Protein AF-A0A1L3ZAF6-F1 (afdb_monomer_lite)

pLDDT: mean 76.24, std 17.94, range [39.22, 94.19]

InterPro domains:
  IPR000160 GGDEF domain [PF00990] (23-71)
  IPR000160 GGDEF domain [PS50887] (1-77)
  IPR029787 Nucleotide cyclase [SSF55073] (19-73)
  IPR043128 Reverse transcriptase/Diguanylate cyclase domain [G3DSA:3.30.70.270] (8-83)
  IPR050469 Diguanylate cyclase Dgc-like, bacteria [PTHR45138] (33-79)

Sequence (84 aa):
MVVTALRPLRKQGRLELEKYLGQPIVTASGVFYATVSIGVAIRRPTDGSFDTVFSNADRALYRAKESGRNRVGIDEETRSRGKD

Radius of gyration: 14.47 Å; chains: 1; bounding box: 44×25×35 Å

Foldseek 3Di:
DDEDADEDDPLPPPPDPLVPAFDWDQDPVGIDTDGAQWFYEYDDPPQPDPVSRRVQSVVQSVVCVVVPTRDYGYRPVRVVVSPD

Structure (mmCIF, N/CA/C/O backbone):
data_AF-A0A1L3ZAF6-F1
#
_entry.id   AF-A0A1L3ZAF6-F1
#
loop_
_atom_site.group_PDB
_atom_site.id
_atom_site.type_symbol
_atom_site.label_atom_id
_atom_site.label_alt_id
_atom_site.label_comp_id
_atom_site.label_asym_id
_atom_site.label_entity_id
_atom_site.label_seq_id
_atom_site.pdbx_PDB_ins_code
_atom_site.Cartn_x
_atom_site.Cartn_y
_atom_site.Cartn_z
_atom_site.occupancy
_atom_site.B_iso_or_equiv
_atom_site.auth_seq_id
_atom_site.auth_comp_id
_atom_site.auth_asym_id
_atom_site.auth_atom_id
_atom_site.pdbx_PDB_model_num
ATOM 1 N N . MET A 1 1 ? -7.557 -1.809 0.722 1.00 45.97 1 MET A N 1
ATOM 2 C CA . MET A 1 1 ? -6.510 -1.996 -0.303 1.00 45.97 1 MET A CA 1
ATOM 3 C C . MET A 1 1 ? -6.560 -0.774 -1.191 1.00 45.97 1 MET A C 1
ATOM 5 O O . MET A 1 1 ? -7.560 -0.601 -1.867 1.00 45.97 1 MET A O 1
ATOM 9 N N . VAL A 1 2 ? -5.566 0.108 -1.106 1.00 50.16 2 VAL A N 1
ATOM 10 C CA . VAL A 1 2 ? -5.468 1.279 -1.987 1.00 50.16 2 VAL A CA 1
ATOM 11 C C . VAL A 1 2 ? -4.156 1.131 -2.745 1.00 50.16 2 VAL A C 1
ATOM 13 O O . VAL A 1 2 ? -3.091 1.105 -2.129 1.00 50.16 2 VAL A O 1
ATOM 16 N N . VAL A 1 3 ? -4.252 0.943 -4.060 1.00 49.28 3 VAL A N 1
ATOM 17 C CA . VAL A 1 3 ? -3.108 0.892 -4.975 1.00 49.28 3 VAL A CA 1
ATOM 18 C C . VAL A 1 3 ? -3.124 2.204 -5.740 1.00 49.28 3 VAL A C 1
ATOM 20 O O . VAL A 1 3 ? -4.063 2.472 -6.484 1.00 49.28 3 VAL A O 1
ATOM 23 N N . THR A 1 4 ? -2.105 3.031 -5.532 1.00 48.47 4 THR A N 1
ATOM 24 C CA . THR A 1 4 ? -2.010 4.340 -6.178 1.00 48.47 4 THR A CA 1
ATOM 25 C C . THR A 1 4 ? -0.715 4.397 -6.976 1.00 48.47 4 THR A C 1
ATOM 27 O O . THR A 1 4 ? 0.375 4.445 -6.408 1.00 48.47 4 THR A O 1
ATOM 30 N N . ALA A 1 5 ? -0.832 4.401 -8.305 1.00 42.00 5 ALA A N 1
ATOM 31 C CA . ALA A 1 5 ? 0.272 4.683 -9.215 1.00 42.00 5 ALA A CA 1
ATOM 32 C C . ALA A 1 5 ? 0.347 6.201 -9.435 1.00 42.00 5 ALA A C 1
ATOM 34 O O . ALA A 1 5 ? -0.493 6.785 -10.122 1.00 42.00 5 ALA A O 1
ATOM 35 N N . LEU A 1 6 ? 1.330 6.863 -8.822 1.00 43.91 6 LEU A N 1
ATOM 36 C CA . LEU A 1 6 ? 1.524 8.302 -9.002 1.00 43.91 6 LEU A CA 1
ATOM 37 C C . LEU A 1 6 ? 2.348 8.563 -10.271 1.00 43.91 6 LEU A C 1
ATOM 39 O O . LEU A 1 6 ? 3.434 8.012 -10.454 1.00 43.91 6 LEU A O 1
ATOM 43 N N . ARG A 1 7 ? 1.856 9.461 -11.135 1.00 40.44 7 ARG A N 1
ATOM 44 C CA . ARG A 1 7 ? 2.713 10.195 -12.085 1.00 40.44 7 ARG A CA 1
ATOM 45 C C . ARG A 1 7 ? 3.705 11.050 -11.280 1.00 40.44 7 ARG A C 1
ATOM 47 O O . ARG A 1 7 ? 3.380 11.391 -10.142 1.00 40.44 7 ARG A O 1
ATOM 54 N N . PRO A 1 8 ? 4.889 11.405 -11.814 1.00 39.22 8 PRO A N 1
ATOM 55 C CA . PRO A 1 8 ? 5.899 12.130 -11.047 1.00 39.22 8 PRO A CA 1
ATOM 56 C C . PRO A 1 8 ? 5.375 13.518 -10.652 1.00 39.22 8 PRO A C 1
ATOM 58 O O . PRO A 1 8 ? 5.463 14.482 -11.407 1.00 39.22 8 PRO A O 1
ATOM 61 N N . LEU A 1 9 ? 4.804 13.611 -9.454 1.00 40.16 9 LEU A N 1
ATOM 62 C CA . LEU A 1 9 ? 4.522 14.861 -8.770 1.00 40.16 9 LEU A CA 1
ATOM 63 C C . LEU A 1 9 ? 5.821 15.294 -8.092 1.00 40.16 9 LEU A C 1
ATOM 65 O O . LEU A 1 9 ? 6.417 14.558 -7.306 1.00 40.16 9 LEU A O 1
ATOM 69 N N . ARG A 1 10 ? 6.279 16.487 -8.466 1.00 42.34 10 ARG A N 1
ATOM 70 C CA . ARG A 1 10 ? 7.488 17.156 -7.977 1.00 42.34 10 ARG A CA 1
ATOM 71 C C . ARG A 1 10 ? 7.574 17.053 -6.444 1.00 42.34 10 ARG A C 1
ATOM 73 O O . ARG A 1 10 ? 6.652 17.495 -5.776 1.00 42.34 10 ARG A O 1
ATOM 80 N N . LYS A 1 11 ? 8.658 16.445 -5.935 1.00 39.31 11 LYS A N 1
ATOM 81 C CA . LYS A 1 11 ? 9.261 16.432 -4.572 1.00 39.31 11 LYS A CA 1
ATOM 82 C C . LYS A 1 11 ? 8.376 16.507 -3.292 1.00 39.31 11 LYS A C 1
ATOM 84 O O . LYS A 1 11 ? 8.934 16.548 -2.203 1.00 39.31 11 LYS A O 1
ATOM 89 N N . GLN A 1 12 ? 7.044 16.431 -3.351 1.00 43.69 12 GLN A N 1
ATOM 90 C CA . GLN A 1 12 ? 6.161 16.776 -2.218 1.00 43.69 12 GLN A CA 1
ATOM 91 C C . GLN A 1 12 ? 4.974 15.811 -2.018 1.00 43.69 12 GLN A C 1
ATOM 93 O O . GLN A 1 12 ? 3.976 16.164 -1.407 1.00 43.69 12 GLN A O 1
ATOM 98 N N . GLY A 1 13 ? 5.057 14.576 -2.527 1.00 46.84 13 GLY A N 1
ATOM 99 C CA . GLY A 1 13 ? 3.962 13.592 -2.435 1.00 46.84 13 GLY A CA 1
ATOM 100 C C . GLY A 1 13 ? 3.991 12.670 -1.209 1.00 46.84 13 GLY A C 1
ATOM 101 O O . GLY A 1 13 ? 3.074 11.876 -1.025 1.00 46.84 13 GLY A O 1
ATOM 102 N N . ARG A 1 14 ? 5.046 12.724 -0.382 1.00 52.84 14 ARG A N 1
ATOM 103 C CA . ARG A 1 14 ? 5.278 11.716 0.669 1.00 52.84 14 ARG A CA 1
ATOM 104 C C . ARG A 1 14 ? 4.482 11.933 1.967 1.00 52.84 14 ARG A C 1
ATOM 106 O O . ARG A 1 14 ? 4.503 11.027 2.786 1.00 52.84 14 ARG A O 1
ATOM 113 N N . LEU A 1 15 ? 3.816 13.079 2.169 1.00 52.34 15 LEU A N 1
ATOM 114 C CA . LEU A 1 15 ? 3.315 13.484 3.498 1.00 52.34 15 LEU A CA 1
ATOM 115 C C . LEU A 1 15 ? 1.791 13.472 3.725 1.00 52.34 15 LEU A C 1
ATOM 117 O O . LEU A 1 15 ? 1.381 13.415 4.877 1.00 52.34 15 LEU A O 1
ATOM 121 N N . GLU A 1 16 ? 0.931 13.474 2.704 1.00 62.53 16 GLU A N 1
ATOM 122 C CA . GLU A 1 16 ? -0.516 13.636 2.972 1.00 62.53 16 GLU A CA 1
ATOM 123 C C . GLU A 1 16 ? -1.251 12.324 3.279 1.00 62.53 16 GLU A C 1
ATOM 125 O O . GLU A 1 16 ? -2.263 12.327 3.973 1.00 62.53 16 GLU A O 1
ATOM 130 N N . LEU A 1 17 ? -0.764 11.180 2.786 1.00 63.81 17 LEU A N 1
ATOM 131 C CA . LEU A 1 17 ? -1.485 9.908 2.937 1.00 63.81 17 LEU A CA 1
ATOM 132 C C . LEU A 1 17 ? -1.435 9.358 4.367 1.00 63.81 17 LEU A C 1
ATOM 134 O O . LEU A 1 17 ? -2.388 8.714 4.803 1.00 63.81 17 LEU A O 1
ATOM 138 N N . GLU A 1 18 ? -0.362 9.638 5.110 1.00 68.94 18 GLU A N 1
ATOM 139 C CA . GLU A 1 18 ? -0.211 9.189 6.500 1.00 68.94 18 GLU A CA 1
ATOM 140 C C . GLU A 1 18 ? -1.256 9.820 7.427 1.00 68.94 18 GLU A C 1
ATOM 142 O O . GLU A 1 18 ? -1.715 9.176 8.367 1.00 68.94 18 GLU A O 1
ATOM 147 N N . LYS A 1 19 ? -1.719 11.034 7.106 1.00 67.00 19 LYS A N 1
ATOM 148 C CA . LYS A 1 19 ? -2.752 11.764 7.854 1.00 67.00 19 LYS A CA 1
ATOM 149 C C . LYS A 1 19 ? -4.067 10.990 7.991 1.00 67.00 19 LYS A C 1
ATOM 151 O O . LYS A 1 19 ? -4.797 11.165 8.967 1.00 67.00 19 LYS A O 1
ATOM 156 N N . TYR A 1 20 ? -4.374 10.146 7.011 1.00 69.25 20 TYR A N 1
ATOM 157 C CA . TYR A 1 20 ? -5.627 9.395 6.947 1.00 69.25 20 TYR A CA 1
ATOM 158 C C . TYR A 1 20 ? -5.532 8.006 7.593 1.00 69.25 20 TYR A C 1
ATOM 160 O O . TYR A 1 20 ? -6.535 7.299 7.688 1.00 69.25 20 TYR A O 1
ATOM 168 N N . LEU A 1 21 ? -4.347 7.600 8.053 1.00 72.94 21 LEU A N 1
ATOM 169 C CA . LEU A 1 21 ? -4.134 6.305 8.689 1.00 72.94 21 LEU A CA 1
ATOM 170 C C . LEU A 1 21 ? -4.711 6.302 10.110 1.00 72.94 21 LEU A C 1
ATOM 172 O O . LEU A 1 21 ? -4.321 7.105 10.951 1.00 72.94 21 LEU A O 1
ATOM 176 N N . GLY A 1 22 ? -5.633 5.376 10.387 1.00 71.88 22 GLY A N 1
ATOM 177 C CA . GLY A 1 22 ? -6.244 5.215 11.712 1.00 71.88 22 GLY A CA 1
ATOM 178 C C . GLY A 1 22 ? -7.326 6.242 12.065 1.00 71.88 22 GLY A C 1
ATOM 179 O O . GLY A 1 22 ? -7.744 6.298 13.220 1.00 71.88 22 GLY A O 1
ATOM 180 N N . GLN A 1 23 ? -7.797 7.036 11.098 1.00 80.25 23 GLN A N 1
ATOM 181 C CA . GLN A 1 23 ? -8.927 7.941 11.315 1.00 80.25 23 GLN A CA 1
ATOM 182 C C . GLN A 1 23 ? -10.230 7.151 11.558 1.00 80.25 23 GLN A C 1
ATOM 184 O O . GLN A 1 23 ? -10.445 6.114 10.918 1.00 80.25 23 GLN A O 1
ATOM 189 N N . PRO A 1 24 ? -11.109 7.622 12.462 1.00 83.19 24 PRO A N 1
ATOM 190 C CA . PRO A 1 24 ? -12.401 6.994 12.701 1.00 83.19 24 PRO A CA 1
ATOM 191 C C . PRO A 1 24 ? -13.303 7.110 11.470 1.00 83.19 24 PRO A C 1
ATOM 193 O O . PRO A 1 24 ? -13.392 8.164 10.839 1.00 83.19 24 PRO A O 1
ATOM 196 N N . ILE A 1 25 ? -14.020 6.032 11.162 1.00 84.56 25 ILE A N 1
ATOM 197 C CA . ILE A 1 25 ? -15.052 6.017 10.128 1.00 84.56 25 ILE A CA 1
ATOM 198 C C . ILE A 1 25 ? -16.395 6.196 10.827 1.00 84.56 25 ILE A C 1
ATOM 200 O O . ILE A 1 25 ? -16.845 5.324 11.574 1.00 84.56 25 ILE A O 1
ATOM 204 N N . VAL A 1 26 ? -17.014 7.354 10.601 1.00 89.81 26 VAL A N 1
ATOM 205 C CA . VAL A 1 26 ? -18.318 7.707 11.167 1.00 89.81 26 VAL A CA 1
ATOM 206 C C . VAL A 1 26 ? -19.416 7.234 10.220 1.00 89.81 26 VAL A C 1
ATOM 208 O O . VAL A 1 26 ? -19.419 7.580 9.040 1.00 89.81 26 VAL A O 1
ATOM 211 N N . THR A 1 27 ? -20.358 6.451 10.739 1.00 89.62 27 THR A N 1
ATOM 212 C CA . THR A 1 27 ? -21.528 5.958 10.000 1.00 89.62 27 THR A CA 1
ATOM 213 C C . THR A 1 27 ? -22.807 6.195 10.795 1.00 89.62 27 THR A C 1
ATOM 215 O O . THR A 1 27 ? -22.755 6.476 11.992 1.00 89.62 27 THR A O 1
ATOM 218 N N . ALA A 1 28 ? -23.967 6.021 10.155 1.00 93.06 28 ALA A N 1
ATOM 219 C CA . ALA A 1 28 ? -25.262 6.079 10.836 1.00 93.06 28 ALA A CA 1
ATOM 220 C C . ALA A 1 28 ? -25.388 5.052 11.982 1.00 93.06 28 ALA A C 1
ATOM 222 O O . ALA A 1 28 ? -26.112 5.291 12.943 1.00 93.06 28 ALA A O 1
ATOM 223 N N . SER A 1 29 ? -24.654 3.939 11.902 1.00 93.00 29 SER A N 1
ATOM 224 C CA . SER A 1 29 ? -24.666 2.857 12.894 1.00 93.00 29 SER A CA 1
ATOM 225 C C . SER A 1 29 ? -23.591 3.005 13.979 1.00 93.00 29 SER A C 1
ATOM 227 O O . SER A 1 29 ? -23.453 2.119 14.820 1.00 93.00 29 SER A O 1
ATOM 229 N N . GLY A 1 30 ? -22.810 4.092 13.961 1.00 88.00 30 GLY A N 1
ATOM 230 C CA . GLY A 1 30 ? -21.744 4.360 14.927 1.00 88.00 30 GLY A CA 1
ATOM 231 C C . GLY A 1 30 ? -20.362 4.538 14.297 1.00 88.00 30 GLY A C 1
ATOM 232 O O . GLY A 1 30 ? -20.214 4.680 13.078 1.00 88.00 30 GLY A O 1
ATOM 233 N N . VAL A 1 31 ? -19.343 4.560 15.159 1.00 90.12 31 VAL A N 1
ATOM 234 C CA . VAL A 1 31 ? -17.940 4.789 14.788 1.00 90.12 31 VAL A CA 1
ATOM 235 C C . VAL A 1 31 ? -17.170 3.477 14.825 1.00 90.12 31 VAL A C 1
ATOM 237 O O . VAL A 1 31 ? -17.234 2.749 15.814 1.00 90.12 31 VAL A O 1
ATOM 240 N N . PHE A 1 32 ? -16.394 3.199 13.780 1.00 85.06 32 PHE A N 1
ATOM 241 C CA . PHE A 1 32 ? -15.435 2.098 13.789 1.00 85.06 32 PHE A CA 1
ATOM 242 C C . PHE A 1 32 ? -14.074 2.534 13.251 1.00 85.06 32 PHE A C 1
ATOM 244 O O . PHE A 1 32 ? -13.950 3.510 12.511 1.00 85.06 32 PHE A O 1
ATOM 251 N N . TYR A 1 33 ? -13.040 1.792 13.636 1.00 80.8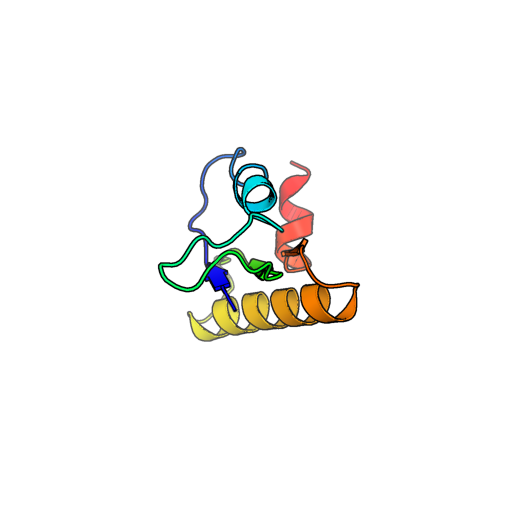1 33 TYR A N 1
ATOM 252 C CA . TYR A 1 33 ? -11.663 2.050 13.237 1.00 80.81 33 TYR A CA 1
ATOM 253 C C . TYR A 1 33 ? -11.210 0.994 12.238 1.00 80.81 33 TYR A C 1
ATOM 255 O O . TYR A 1 33 ? -11.375 -0.206 12.461 1.00 80.81 33 TYR A O 1
ATOM 263 N N . ALA A 1 34 ? -10.609 1.446 11.142 1.00 80.38 34 ALA A N 1
ATOM 264 C CA . ALA A 1 34 ? -9.992 0.586 10.146 1.00 80.38 34 ALA A CA 1
ATOM 265 C C . ALA A 1 34 ? -8.535 0.998 9.933 1.00 80.38 34 ALA A C 1
ATOM 267 O O . ALA A 1 34 ? -8.161 2.158 10.098 1.00 80.38 34 ALA A O 1
ATOM 268 N N . THR A 1 35 ? -7.707 0.034 9.536 1.00 80.69 35 THR A N 1
ATOM 269 C CA . THR A 1 35 ? -6.326 0.308 9.127 1.00 80.69 35 THR A CA 1
ATOM 270 C C . THR A 1 35 ? -6.217 0.275 7.613 1.00 80.69 35 THR A C 1
ATOM 272 O O . THR A 1 35 ? -6.908 -0.495 6.941 1.00 80.69 35 THR A O 1
ATOM 275 N N . VAL A 1 36 ? -5.318 1.093 7.066 1.00 82.50 36 VAL A N 1
ATOM 276 C CA . VAL A 1 36 ? -5.035 1.102 5.629 1.00 82.50 36 VAL A CA 1
ATOM 277 C C . VAL A 1 36 ? -3.556 0.816 5.411 1.00 82.50 36 VAL A C 1
ATOM 279 O O . VAL A 1 36 ? -2.684 1.502 5.926 1.00 82.50 36 VAL A O 1
ATOM 282 N N . SER A 1 37 ? -3.260 -0.214 4.626 1.00 85.88 37 SER A N 1
ATOM 283 C CA . SER A 1 37 ? -1.934 -0.396 4.035 1.00 85.88 37 SER A CA 1
ATOM 284 C C . SER A 1 37 ? -1.986 0.072 2.589 1.00 85.88 37 SER A C 1
ATOM 286 O O . SER A 1 37 ? -2.953 -0.232 1.880 1.00 85.88 37 SER A O 1
ATOM 288 N N . ILE A 1 38 ? -0.959 0.806 2.170 1.00 88.56 38 ILE A N 1
ATOM 289 C CA . ILE A 1 38 ? -0.857 1.413 0.840 1.00 88.56 38 ILE A CA 1
ATOM 290 C C . ILE A 1 38 ? 0.445 0.937 0.206 1.00 88.56 38 ILE A C 1
ATOM 292 O O . ILE A 1 38 ? 1.483 0.958 0.861 1.00 88.56 38 ILE A O 1
ATOM 296 N N . GLY A 1 39 ? 0.391 0.513 -1.052 1.00 90.38 39 GLY A N 1
ATOM 297 C CA . GLY A 1 39 ? 1.573 0.213 -1.855 1.00 90.38 39 GLY A CA 1
ATOM 298 C C . GLY A 1 39 ? 1.750 1.249 -2.954 1.00 90.38 39 GLY A C 1
ATOM 299 O O . GLY A 1 39 ? 0.792 1.563 -3.662 1.00 90.38 39 GLY A O 1
ATOM 300 N N . VAL A 1 40 ? 2.960 1.793 -3.078 1.00 89.88 40 VAL A N 1
ATOM 301 C CA . VAL A 1 40 ? 3.292 2.837 -4.053 1.00 89.88 40 VAL A CA 1
ATOM 302 C C . VAL A 1 40 ? 4.460 2.384 -4.919 1.00 89.88 40 VAL A C 1
ATOM 304 O O . VAL A 1 40 ? 5.507 1.985 -4.407 1.00 89.88 40 VAL A O 1
ATOM 307 N N . ALA A 1 41 ? 4.293 2.522 -6.232 1.00 89.31 41 ALA A N 1
ATOM 308 C CA . ALA A 1 41 ? 5.360 2.396 -7.215 1.00 89.31 41 ALA A CA 1
ATOM 309 C C . ALA A 1 41 ? 5.303 3.567 -8.201 1.00 89.31 41 ALA A C 1
ATOM 311 O O . ALA A 1 41 ? 4.225 4.071 -8.531 1.00 89.31 41 ALA A O 1
ATOM 312 N N . ILE A 1 42 ? 6.473 3.999 -8.669 1.00 87.94 42 ILE A N 1
ATOM 313 C CA . ILE A 1 42 ? 6.603 5.010 -9.718 1.00 87.94 42 ILE A CA 1
ATOM 314 C C . ILE A 1 42 ? 6.899 4.311 -11.040 1.00 87.94 42 ILE A C 1
ATOM 316 O O . ILE A 1 42 ? 7.834 3.519 -11.127 1.00 87.94 42 ILE A O 1
ATOM 320 N N . ARG A 1 43 ? 6.141 4.659 -12.088 1.00 86.06 43 ARG A N 1
ATOM 321 C CA . ARG A 1 43 ? 6.428 4.194 -13.448 1.00 86.06 43 ARG A CA 1
ATOM 322 C C . ARG A 1 43 ? 7.787 4.712 -13.914 1.00 86.06 43 ARG A C 1
ATOM 324 O O . ARG A 1 43 ? 8.023 5.921 -13.965 1.00 86.06 43 ARG A O 1
ATOM 331 N N . ARG A 1 44 ? 8.644 3.791 -14.333 1.00 83.31 44 ARG A N 1
ATOM 332 C CA . ARG A 1 44 ? 9.960 4.042 -14.914 1.00 83.31 44 ARG A CA 1
ATOM 333 C C . ARG A 1 44 ? 9.887 4.011 -16.441 1.00 83.31 44 ARG A C 1
ATOM 335 O O . ARG A 1 44 ? 9.039 3.317 -17.000 1.00 83.31 44 ARG A O 1
ATOM 342 N N . PRO A 1 45 ? 10.811 4.700 -17.135 1.00 83.50 45 PRO A N 1
ATOM 343 C CA . PRO A 1 45 ? 10.954 4.568 -18.586 1.00 83.50 45 PRO A CA 1
ATOM 344 C C . PRO A 1 45 ? 11.232 3.128 -19.042 1.00 83.50 45 PRO A C 1
ATOM 346 O O . PRO A 1 45 ? 10.883 2.767 -20.156 1.00 83.50 45 PRO A O 1
ATOM 349 N N . THR A 1 46 ? 11.844 2.320 -18.173 1.00 84.19 46 THR A N 1
ATOM 350 C CA . THR A 1 46 ? 12.176 0.908 -18.407 1.00 84.19 46 THR A CA 1
ATOM 351 C C . THR A 1 46 ? 11.027 -0.053 -18.107 1.00 84.19 46 THR A C 1
ATOM 353 O O . THR A 1 46 ? 11.158 -1.240 -18.385 1.00 84.19 46 THR A O 1
ATOM 356 N N . ASP A 1 47 ? 9.924 0.414 -17.511 1.00 85.38 47 ASP A N 1
ATOM 357 C CA . ASP A 1 47 ? 8.778 -0.456 -17.253 1.00 85.38 47 ASP A CA 1
ATOM 358 C C . ASP A 1 47 ? 8.035 -0.709 -18.571 1.00 85.38 47 ASP A C 1
ATOM 360 O O . ASP A 1 47 ? 7.534 0.224 -19.207 1.00 85.38 47 ASP A O 1
ATOM 364 N N . GLY A 1 48 ? 7.976 -1.980 -18.975 1.00 84.56 48 GLY A N 1
ATOM 365 C 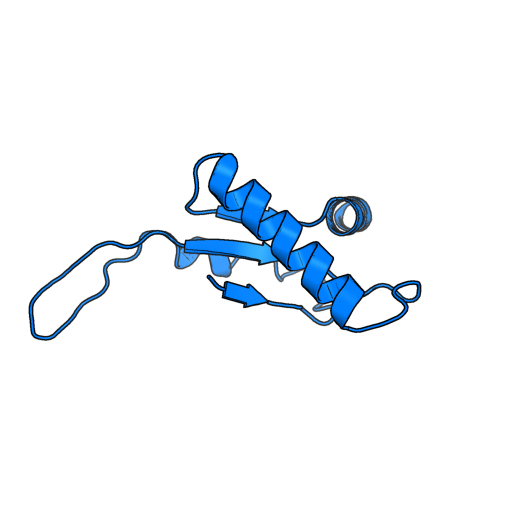CA . GLY A 1 48 ? 7.427 -2.396 -20.268 1.00 84.56 48 GLY A CA 1
ATOM 366 C C . GLY A 1 48 ? 5.909 -2.239 -20.384 1.00 84.56 48 GLY A C 1
ATOM 367 O O . GLY A 1 48 ? 5.397 -2.068 -21.488 1.00 84.56 48 GLY A O 1
ATOM 368 N N . SER A 1 49 ? 5.178 -2.257 -19.265 1.00 89.88 49 SER A N 1
ATOM 369 C CA . SER A 1 49 ? 3.722 -2.095 -19.256 1.00 89.88 49 SER A CA 1
ATOM 370 C C . SER A 1 49 ? 3.195 -1.515 -17.940 1.00 89.88 49 SER A C 1
ATOM 372 O O . SER A 1 49 ? 3.923 -1.347 -16.957 1.00 89.88 49 SER A O 1
ATOM 374 N N . PHE A 1 50 ? 1.896 -1.208 -17.919 1.00 89.19 50 PHE A N 1
ATOM 375 C CA . PHE A 1 50 ? 1.180 -0.855 -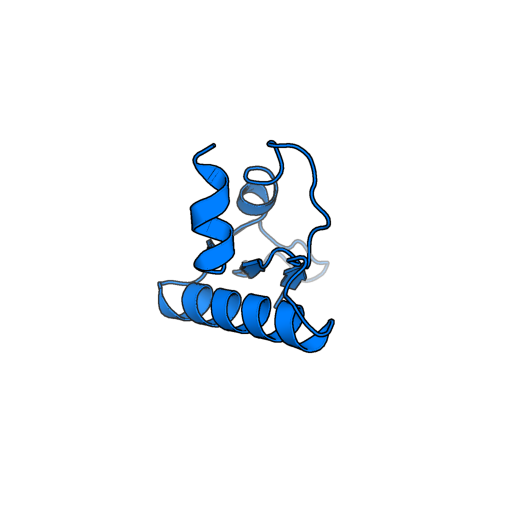16.694 1.00 89.19 50 PHE A CA 1
ATOM 376 C C . PHE A 1 50 ? 1.210 -1.992 -15.663 1.00 89.19 50 PHE A C 1
ATOM 378 O O . PHE A 1 50 ? 1.404 -1.720 -14.479 1.00 89.19 50 PHE A O 1
ATOM 385 N N . ASP A 1 51 ? 1.096 -3.248 -16.105 1.00 92.44 51 ASP A N 1
ATOM 386 C CA . ASP A 1 51 ? 1.078 -4.417 -15.217 1.00 92.44 51 ASP A CA 1
ATOM 387 C C . ASP A 1 51 ? 2.363 -4.532 -14.396 1.00 92.44 51 ASP A C 1
ATOM 389 O O . ASP A 1 51 ? 2.316 -4.892 -13.221 1.00 92.44 51 ASP A O 1
ATOM 393 N N . THR A 1 52 ? 3.510 -4.146 -14.968 1.00 91.06 52 THR A N 1
ATOM 394 C CA . THR A 1 52 ? 4.784 -4.078 -14.236 1.00 91.06 52 THR A CA 1
ATOM 395 C C . THR A 1 52 ? 4.697 -3.106 -13.058 1.00 91.06 52 THR A C 1
ATOM 397 O O . THR A 1 52 ? 5.054 -3.448 -11.931 1.00 91.06 52 THR A O 1
ATOM 400 N N . VAL A 1 53 ? 4.180 -1.899 -13.293 1.00 91.25 53 VAL A N 1
ATOM 401 C CA . VAL A 1 53 ? 4.049 -0.865 -12.254 1.00 91.25 53 VAL A CA 1
ATOM 402 C C . VAL A 1 53 ? 3.015 -1.277 -11.208 1.00 91.25 53 VAL A C 1
ATOM 404 O O . VAL A 1 53 ? 3.239 -1.090 -10.012 1.00 91.25 53 VAL A O 1
ATOM 407 N N . PHE A 1 54 ? 1.902 -1.869 -11.646 1.00 92.62 54 PHE A N 1
ATOM 408 C CA . PHE A 1 54 ? 0.857 -2.373 -10.763 1.00 92.62 54 PHE A CA 1
ATOM 409 C C . PHE A 1 54 ? 1.376 -3.496 -9.857 1.00 92.62 54 PHE A 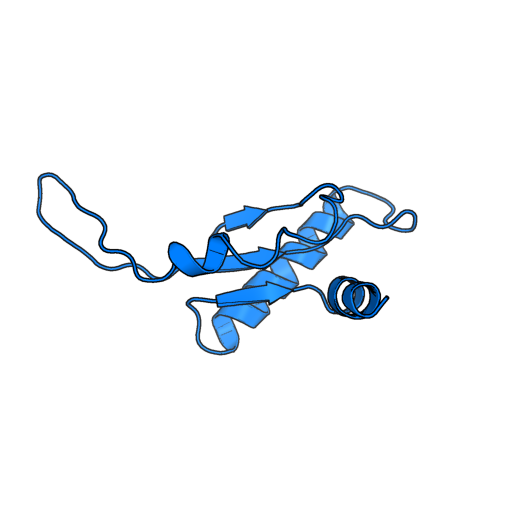C 1
ATOM 411 O O . PHE A 1 54 ? 1.190 -3.434 -8.644 1.00 92.62 54 PHE A O 1
ATOM 418 N N . SER A 1 55 ? 2.103 -4.468 -10.416 1.00 92.81 55 SER A N 1
ATOM 419 C CA . SER A 1 55 ? 2.719 -5.563 -9.657 1.00 92.81 55 SER A CA 1
ATOM 420 C C . SER A 1 55 ? 3.736 -5.053 -8.629 1.00 92.81 55 SER A C 1
ATOM 422 O O . SER A 1 55 ? 3.748 -5.506 -7.484 1.00 92.81 55 SER A O 1
ATOM 424 N N . ASN A 1 56 ? 4.542 -4.047 -8.987 1.00 92.62 56 ASN A N 1
ATOM 425 C CA . ASN A 1 56 ? 5.470 -3.412 -8.049 1.00 92.62 56 ASN A CA 1
ATOM 426 C C . ASN A 1 56 ? 4.730 -2.714 -6.894 1.00 92.62 56 ASN A C 1
ATOM 428 O O . ASN A 1 56 ? 5.122 -2.853 -5.732 1.00 92.62 56 ASN A O 1
ATOM 432 N N . ALA A 1 57 ? 3.638 -2.002 -7.191 1.00 92.62 57 ALA A N 1
ATOM 433 C CA . ALA A 1 57 ? 2.814 -1.364 -6.169 1.00 92.62 57 ALA A CA 1
ATOM 434 C C . ALA A 1 57 ? 2.138 -2.400 -5.254 1.00 92.62 57 ALA A C 1
ATOM 436 O O . ALA A 1 57 ? 2.118 -2.214 -4.038 1.00 92.62 57 ALA A O 1
ATOM 437 N N . ASP A 1 58 ? 1.644 -3.513 -5.800 1.00 93.69 58 ASP A N 1
ATOM 438 C CA . ASP A 1 58 ? 1.031 -4.583 -5.008 1.00 93.69 58 ASP A CA 1
ATOM 439 C C . ASP A 1 58 ? 2.051 -5.296 -4.104 1.00 93.69 58 ASP A C 1
ATOM 441 O O . ASP A 1 58 ? 1.804 -5.502 -2.914 1.00 93.69 58 ASP A O 1
ATOM 445 N N . ARG A 1 59 ? 3.270 -5.553 -4.596 1.00 94.19 59 ARG A N 1
ATOM 446 C CA . ARG A 1 59 ? 4.366 -6.070 -3.760 1.00 94.19 59 ARG A CA 1
ATOM 447 C C . ARG A 1 59 ? 4.702 -5.114 -2.614 1.00 94.19 59 ARG A C 1
ATOM 449 O O . ARG A 1 59 ? 4.887 -5.548 -1.474 1.00 94.19 59 ARG A O 1
ATOM 456 N N . ALA A 1 60 ? 4.749 -3.810 -2.886 1.00 92.75 60 ALA A N 1
ATOM 457 C CA . ALA A 1 60 ? 4.965 -2.797 -1.857 1.00 92.75 60 ALA A CA 1
ATOM 458 C C . ALA A 1 60 ? 3.815 -2.766 -0.828 1.00 92.75 60 ALA A C 1
ATOM 460 O O . ALA A 1 60 ? 4.064 -2.639 0.374 1.00 92.75 60 ALA A O 1
ATOM 461 N N . LEU A 1 61 ? 2.567 -2.955 -1.270 1.00 92.00 61 LEU A N 1
ATOM 462 C CA . LEU A 1 61 ? 1.399 -3.091 -0.396 1.00 92.00 61 LEU A CA 1
ATOM 463 C C . LEU A 1 61 ? 1.515 -4.322 0.508 1.00 92.00 61 LEU A C 1
ATOM 465 O O . LEU A 1 61 ? 1.219 -4.238 1.702 1.00 92.00 61 LEU A O 1
ATOM 469 N N . TYR A 1 62 ? 1.925 -5.460 -0.047 1.00 93.81 62 TYR A N 1
ATOM 470 C CA . TYR A 1 62 ? 2.076 -6.696 0.713 1.00 93.81 62 TYR A CA 1
ATOM 471 C C . TYR A 1 62 ? 3.120 -6.539 1.820 1.00 93.81 62 TYR A C 1
ATOM 473 O O . TYR A 1 62 ? 2.825 -6.793 2.988 1.00 93.81 62 TYR A O 1
ATOM 481 N N . ARG A 1 63 ? 4.277 -5.951 1.496 1.00 91.56 63 ARG A N 1
ATOM 482 C CA . ARG A 1 63 ? 5.307 -5.595 2.485 1.00 91.56 63 ARG A CA 1
ATOM 483 C C . ARG A 1 63 ? 4.775 -4.649 3.566 1.00 91.56 63 ARG A C 1
ATOM 485 O O . ARG A 1 63 ? 5.088 -4.808 4.747 1.00 91.56 63 ARG A O 1
ATOM 492 N N . ALA A 1 64 ? 3.941 -3.674 3.200 1.00 90.06 64 ALA A N 1
ATOM 493 C CA . ALA A 1 64 ? 3.298 -2.780 4.166 1.00 90.06 64 ALA A CA 1
ATOM 494 C C . ALA A 1 64 ? 2.335 -3.523 5.105 1.00 90.06 64 ALA A C 1
ATOM 496 O O . ALA A 1 64 ? 2.225 -3.166 6.278 1.00 90.06 64 ALA A O 1
ATOM 497 N N . LYS A 1 65 ? 1.632 -4.549 4.610 1.00 89.75 65 LYS A N 1
ATOM 498 C CA . LYS A 1 65 ? 0.757 -5.391 5.435 1.00 89.75 65 LYS A CA 1
ATOM 499 C C . LYS A 1 65 ? 1.565 -6.255 6.405 1.00 89.75 65 LYS A C 1
ATOM 501 O O . LYS A 1 65 ? 1.233 -6.286 7.586 1.00 89.75 65 LYS A O 1
ATOM 506 N N . GLU A 1 66 ? 2.615 -6.913 5.925 1.00 93.00 66 GLU A N 1
ATOM 507 C CA . GLU A 1 66 ? 3.426 -7.846 6.720 1.00 93.00 66 GLU A CA 1
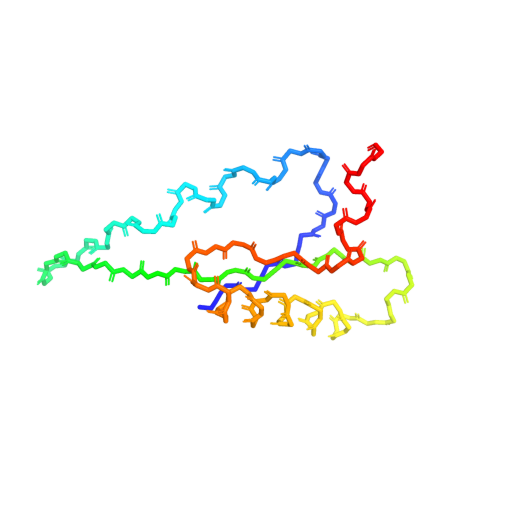ATOM 508 C C . GLU A 1 66 ? 4.283 -7.144 7.776 1.00 93.00 66 GLU A C 1
ATOM 510 O O . GLU A 1 66 ? 4.436 -7.647 8.883 1.00 93.00 66 GLU A O 1
ATOM 515 N N . SER A 1 67 ? 4.773 -5.935 7.493 1.00 88.00 67 SER A N 1
ATOM 516 C CA . SER A 1 67 ? 5.631 -5.182 8.423 1.00 88.00 67 SER A CA 1
ATOM 517 C C . SER A 1 67 ? 4.886 -4.465 9.561 1.00 88.00 67 SER A C 1
ATOM 519 O O . SER A 1 67 ? 5.493 -3.673 10.281 1.00 88.00 67 SER A O 1
ATOM 521 N N . GLY A 1 68 ? 3.587 -4.728 9.743 1.00 84.56 68 GLY A N 1
ATOM 522 C CA . GLY A 1 68 ? 2.789 -4.183 10.851 1.00 84.56 68 GLY A CA 1
ATOM 523 C C . GLY A 1 68 ? 1.589 -3.328 10.442 1.00 84.56 68 GLY A C 1
ATOM 5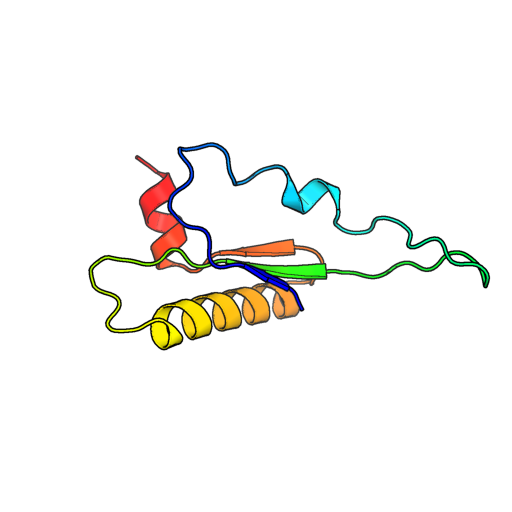24 O O . GLY A 1 68 ? 1.049 -2.620 11.288 1.00 84.56 68 GLY A O 1
ATOM 525 N N . ARG A 1 69 ? 1.155 -3.397 9.173 1.00 84.94 69 ARG A N 1
ATOM 526 C CA . ARG A 1 69 ? -0.015 -2.683 8.623 1.00 84.94 69 ARG A CA 1
ATOM 527 C C . ARG A 1 69 ? 0.031 -1.162 8.869 1.00 84.94 69 ARG A C 1
ATOM 529 O O . ARG A 1 69 ? 1.068 -0.614 9.240 1.00 84.94 69 ARG A O 1
ATOM 536 N N . ASN A 1 70 ? -1.077 -0.483 8.554 1.00 86.19 70 ASN A N 1
ATOM 537 C CA . ASN A 1 70 ? -1.306 0.948 8.786 1.00 86.19 70 ASN A CA 1
ATOM 538 C C . ASN A 1 70 ? -0.134 1.851 8.359 1.00 86.19 70 ASN A C 1
ATOM 540 O O . ASN A 1 70 ? 0.375 2.637 9.154 1.00 86.19 70 ASN A O 1
ATOM 544 N N . ARG A 1 71 ? 0.361 1.657 7.131 1.00 87.00 71 ARG A N 1
ATOM 545 C CA . ARG A 1 71 ? 1.558 2.333 6.612 1.00 87.00 71 ARG A CA 1
ATOM 546 C C . ARG A 1 71 ? 1.619 2.314 5.093 1.00 87.00 71 ARG A C 1
ATOM 548 O O . ARG A 1 71 ? 0.930 1.528 4.434 1.00 87.00 71 ARG A O 1
ATOM 555 N N . VAL A 1 72 ? 2.525 3.129 4.567 1.00 87.56 72 VAL A N 1
ATOM 556 C CA . VAL A 1 72 ? 2.874 3.174 3.148 1.00 87.56 72 VAL A CA 1
ATOM 557 C C . VAL A 1 72 ? 4.120 2.323 2.891 1.00 87.56 72 VAL A C 1
ATOM 559 O O . VAL A 1 72 ? 5.185 2.568 3.455 1.00 87.56 72 VAL A O 1
ATOM 562 N N . GLY A 1 73 ? 3.989 1.319 2.029 1.00 89.25 73 GLY A N 1
ATOM 563 C CA . GLY A 1 73 ? 5.099 0.586 1.435 1.00 89.25 73 GLY A CA 1
ATOM 564 C C . GLY A 1 73 ? 5.480 1.222 0.107 1.00 89.25 73 GLY A C 1
ATOM 565 O O . GLY A 1 73 ? 4.617 1.528 -0.715 1.00 89.25 73 GLY A O 1
ATOM 566 N N . ILE A 1 74 ? 6.776 1.422 -0.103 1.00 89.19 74 ILE A N 1
ATOM 567 C CA . ILE A 1 74 ? 7.322 2.004 -1.328 1.00 89.19 74 ILE A CA 1
ATOM 568 C C . ILE A 1 74 ? 8.165 0.930 -2.002 1.00 89.19 74 ILE A C 1
ATOM 570 O O . ILE A 1 74 ? 8.988 0.298 -1.337 1.00 89.19 74 ILE A O 1
ATOM 574 N N . ASP A 1 75 ? 7.956 0.728 -3.299 1.00 89.94 75 ASP A N 1
ATOM 575 C CA . ASP A 1 75 ? 8.799 -0.155 -4.098 1.00 89.94 75 ASP A CA 1
ATOM 576 C C . ASP A 1 75 ? 10.289 0.242 -3.988 1.00 89.94 75 ASP A C 1
ATOM 578 O O . ASP A 1 75 ? 10.644 1.422 -3.908 1.00 89.94 75 ASP A O 1
ATOM 582 N N . GLU A 1 76 ? 11.178 -0.748 -3.931 1.00 82.38 76 GLU A N 1
ATOM 583 C CA . GLU A 1 76 ? 12.597 -0.542 -3.599 1.00 82.38 76 GLU A CA 1
ATOM 584 C C . GLU A 1 76 ? 13.302 0.397 -4.577 1.00 82.38 76 GLU A C 1
ATOM 586 O O . GLU A 1 76 ? 14.064 1.274 -4.165 1.00 82.38 76 GLU A O 1
ATOM 591 N N . GLU A 1 77 ? 12.981 0.282 -5.861 1.00 77.50 77 GLU A N 1
ATOM 592 C CA . GLU A 1 77 ? 13.593 1.088 -6.916 1.00 77.50 77 GLU A CA 1
ATOM 593 C C . GLU A 1 77 ? 12.966 2.483 -7.002 1.00 77.50 77 GLU A C 1
ATOM 595 O O . GLU A 1 77 ? 13.588 3.429 -7.482 1.00 77.50 77 GLU A O 1
ATOM 600 N N . THR A 1 78 ? 11.763 2.652 -6.450 1.00 74.31 78 THR A N 1
ATOM 601 C CA . THR A 1 78 ? 11.191 3.976 -6.184 1.00 74.31 78 THR A CA 1
ATOM 602 C C . THR A 1 78 ? 11.931 4.682 -5.038 1.00 74.31 78 THR A C 1
ATOM 604 O O . THR A 1 78 ? 12.112 5.900 -5.066 1.00 74.31 78 THR A O 1
ATOM 607 N N . ARG A 1 79 ? 12.403 3.934 -4.032 1.00 67.38 79 ARG A N 1
ATOM 608 C CA . ARG A 1 79 ? 13.073 4.480 -2.840 1.00 67.38 79 ARG A CA 1
ATOM 609 C C . ARG A 1 79 ? 14.464 5.057 -3.137 1.00 67.38 79 ARG A C 1
ATOM 611 O O . ARG A 1 79 ? 14.877 5.991 -2.451 1.00 67.38 79 ARG A O 1
ATOM 618 N N . SER A 1 80 ? 15.167 4.540 -4.148 1.00 64.81 80 SER A N 1
ATOM 619 C CA . SER A 1 80 ? 16.520 4.982 -4.526 1.00 64.81 80 SER A CA 1
ATOM 620 C C . SER A 1 80 ? 16.553 6.337 -5.246 1.00 64.81 80 SER A C 1
ATOM 622 O O . SER A 1 80 ? 17.523 7.068 -5.090 1.00 64.81 80 SER A O 1
ATOM 624 N N . ARG A 1 81 ? 15.481 6.735 -5.946 1.00 61.00 81 ARG A N 1
ATOM 625 C CA . ARG A 1 81 ? 15.395 8.031 -6.657 1.00 61.00 81 ARG A CA 1
ATOM 626 C C . ARG A 1 81 ? 15.031 9.234 -5.782 1.00 61.00 81 ARG A C 1
ATOM 628 O O . ARG A 1 81 ? 15.050 10.361 -6.257 1.00 61.00 81 ARG A O 1
ATOM 635 N N . GLY A 1 82 ? 14.656 9.015 -4.523 1.00 51.00 82 GLY A N 1
ATOM 636 C CA . GLY A 1 82 ? 14.298 10.097 -3.598 1.00 51.00 82 GLY A CA 1
ATOM 637 C C . GLY A 1 82 ? 15.488 10.772 -2.908 1.00 51.00 82 GLY A C 1
ATOM 638 O O . GLY A 1 82 ? 15.259 11.663 -2.094 1.00 51.00 82 GLY A O 1
ATOM 639 N N . LYS A 1 83 ? 16.725 10.319 -3.167 1.00 49.16 83 LYS A N 1
ATOM 640 C CA . LYS A 1 83 ? 17.957 10.836 -2.543 1.00 49.16 83 LYS A CA 1
ATOM 641 C C . LYS A 1 83 ? 18.670 11.943 -3.338 1.00 49.16 83 LYS A C 1
ATOM 643 O O . LYS A 1 83 ? 19.643 12.475 -2.812 1.00 49.16 83 LYS A O 1
ATOM 648 N N . ASP A 1 84 ? 18.143 12.325 -4.504 1.00 41.09 84 ASP A N 1
ATOM 649 C CA . ASP A 1 84 ? 18.675 13.383 -5.383 1.00 41.09 84 ASP A CA 1
ATOM 650 C C . ASP A 1 84 ? 17.776 14.642 -5.405 1.00 41.09 84 ASP A C 1
ATOM 652 O O . ASP A 1 84 ? 16.523 14.539 -5.431 1.00 41.09 84 ASP A O 1
#

Organism: Rhizobium leguminosarum (NCBI:txid384)

Secondary structure (DSSP, 8-state):
-EEEEE----S--SSSSGGGTT-EEEETTEEEE----EEEEEPPTT--SHHHHHHHHHHHHHHHHHTTSSSEEE-HHHHHGGG-